Protein AF-A0A953DPJ8-F1 (afdb_monomer_lite)

Secondary structure (DSSP, 8-state):
--------PPPPEEE-GGGTT------TT-EEEEEEEE-GGGT-----S---TTTEEEEEEEEEES-SSTT--EEEEEEEEE---

Foldseek 3Di:
DDDDDDDDDQPAAEAEPVQPPHDDDDDAQGKYKYKYKDFVLVVDDDDDPDQPPPQKDWDDWDWDFPDDDPRGTTITMTMIGGHHD

Radius of gyration: 16.38 Å; chains: 1; bounding box: 31×47×39 Å

Structure (mmCIF, N/CA/C/O backbone):
data_AF-A0A953DPJ8-F1
#
_entry.id   AF-A0A953DPJ8-F1
#
loop_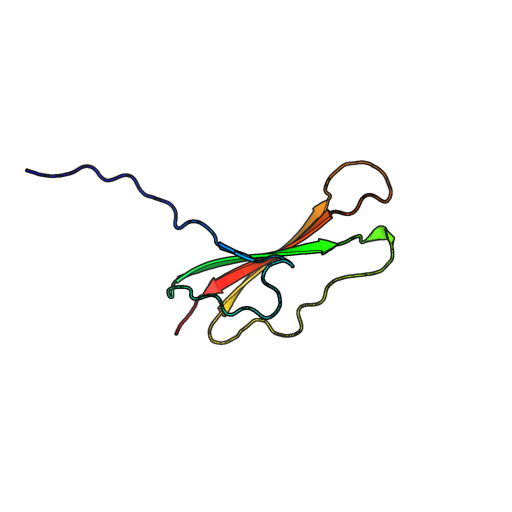
_atom_site.group_PDB
_atom_site.id
_atom_site.type_symbol
_atom_site.label_atom_id
_atom_site.label_alt_id
_atom_site.label_comp_id
_atom_site.label_asym_id
_atom_site.label_entity_id
_atom_site.label_seq_id
_atom_site.pdbx_PDB_ins_code
_atom_site.Cartn_x
_atom_site.Cartn_y
_atom_site.Cartn_z
_atom_site.occupancy
_atom_site.B_iso_or_equiv
_atom_site.auth_seq_id
_atom_site.auth_comp_id
_atom_site.auth_asym_id
_atom_site.auth_atom_id
_atom_site.pdbx_PDB_model_num
ATOM 1 N N . MET A 1 1 ? -17.643 36.841 20.253 1.00 35.00 1 MET A N 1
ATOM 2 C CA . MET A 1 1 ? -18.594 36.785 19.122 1.00 35.00 1 MET A CA 1
ATOM 3 C C . MET A 1 1 ? -17.956 35.968 17.996 1.00 35.00 1 MET A C 1
ATOM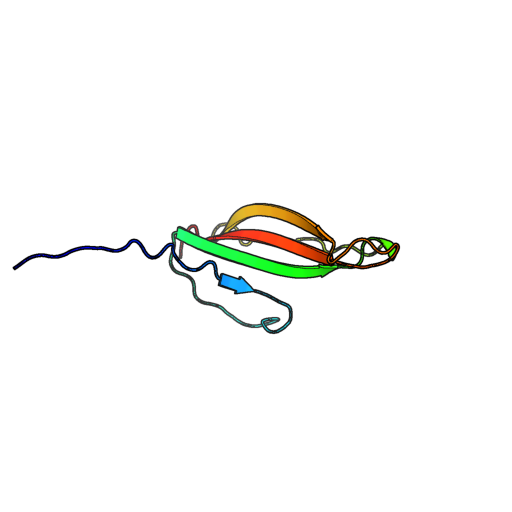 5 O O . MET A 1 1 ? -16.910 36.369 17.513 1.00 35.00 1 MET A O 1
ATOM 9 N N . ALA A 1 2 ? -18.537 34.789 17.729 1.00 37.41 2 ALA A N 1
ATOM 10 C CA . ALA A 1 2 ? -18.513 33.911 16.536 1.00 37.41 2 ALA A CA 1
ATOM 11 C C . ALA A 1 2 ? -17.572 34.254 15.345 1.00 37.41 2 ALA A C 1
ATOM 13 O O . ALA A 1 2 ? -17.708 35.319 14.755 1.00 37.41 2 ALA A O 1
ATOM 14 N N . VAL A 1 3 ? -16.535 33.438 15.071 1.00 53.19 3 VAL A N 1
ATOM 15 C CA . VAL A 1 3 ? -16.383 32.278 14.127 1.00 53.19 3 VAL A CA 1
ATOM 16 C C . VAL A 1 3 ? -16.352 32.563 12.617 1.00 53.19 3 VAL A C 1
ATOM 18 O O . VAL A 1 3 ? -17.301 33.136 12.098 1.00 53.19 3 VAL A O 1
ATOM 21 N N . ARG A 1 4 ? -15.325 32.003 11.933 1.00 42.91 4 ARG A N 1
ATOM 22 C CA . ARG A 1 4 ? -15.361 31.226 10.656 1.00 42.91 4 ARG A CA 1
ATOM 23 C C . ARG A 1 4 ? -14.097 30.332 10.572 1.00 42.91 4 ARG A C 1
ATOM 25 O O . ARG A 1 4 ? -13.008 30.853 10.389 1.00 42.91 4 ARG A O 1
ATOM 32 N N . SER A 1 5 ? -14.133 29.069 11.006 1.00 52.22 5 SER A N 1
ATOM 33 C CA . SER A 1 5 ? -14.196 27.830 10.193 1.00 52.22 5 SER A CA 1
ATOM 34 C C . SER A 1 5 ? -13.494 27.860 8.823 1.00 52.22 5 SER A C 1
ATOM 36 O O . SER A 1 5 ? -14.031 28.416 7.869 1.00 52.22 5 SER A O 1
ATOM 38 N N . GLY A 1 6 ? -12.361 27.153 8.722 1.00 41.00 6 GLY A N 1
ATOM 39 C CA . GLY A 1 6 ? -11.805 26.580 7.491 1.00 41.00 6 GLY A CA 1
ATOM 40 C C . GLY A 1 6 ? -11.592 25.078 7.715 1.00 41.00 6 GLY A C 1
ATOM 41 O O . GLY A 1 6 ? -11.034 24.686 8.733 1.00 41.00 6 GLY A O 1
ATOM 42 N N . LEU A 1 7 ? -12.130 24.237 6.834 1.00 40.69 7 LEU A N 1
ATOM 43 C CA . LEU A 1 7 ? -12.094 22.778 6.948 1.00 40.69 7 LEU A CA 1
ATOM 44 C C . LEU A 1 7 ? -10.689 22.266 6.604 1.00 40.69 7 LEU A C 1
ATOM 46 O O . LEU A 1 7 ? -10.347 22.129 5.430 1.00 40.69 7 LEU A O 1
ATOM 50 N N . GLU A 1 8 ? -9.875 21.976 7.614 1.00 42.88 8 GLU A N 1
ATOM 51 C CA . GLU A 1 8 ? -8.656 21.192 7.429 1.00 42.88 8 GLU A CA 1
ATOM 52 C C . GLU A 1 8 ? -9.093 19.768 7.066 1.00 42.88 8 GLU A C 1
ATOM 54 O O . GLU A 1 8 ? -9.679 19.047 7.874 1.00 42.88 8 GLU A O 1
ATOM 59 N N . THR A 1 9 ? -8.891 19.372 5.808 1.00 47.91 9 THR A N 1
ATOM 60 C CA . THR A 1 9 ? -9.003 17.956 5.429 1.00 47.91 9 THR A CA 1
ATOM 61 C C . THR A 1 9 ? -8.061 17.193 6.362 1.00 47.91 9 THR A C 1
ATOM 63 O O . THR A 1 9 ? -6.917 17.637 6.474 1.00 47.91 9 THR A O 1
ATOM 66 N N . PRO A 1 10 ? -8.474 16.107 7.050 1.00 55.06 10 PRO A N 1
ATOM 67 C CA . PRO A 1 10 ? -7.538 15.376 7.894 1.00 55.06 10 PRO A CA 1
ATOM 68 C C . PRO A 1 10 ? -6.346 14.985 7.022 1.00 55.06 10 PRO A C 1
ATOM 70 O O . PRO A 1 10 ? -6.525 14.331 5.990 1.00 55.06 10 PRO A O 1
ATOM 73 N N . SER A 1 11 ? -5.159 15.475 7.383 1.00 70.75 11 SER A N 1
ATOM 74 C CA . SER A 1 11 ? -3.928 15.186 6.661 1.00 70.75 11 SER A CA 1
ATOM 75 C C . SER A 1 11 ? -3.770 13.670 6.591 1.00 70.75 11 SER A C 1
ATOM 77 O O . SER A 1 11 ? -3.810 12.972 7.603 1.00 70.75 11 SER A O 1
ATOM 79 N N . MET A 1 12 ? -3.686 13.144 5.371 1.00 86.56 12 MET A N 1
ATOM 80 C CA . MET A 1 12 ? -3.487 11.718 5.143 1.00 86.56 12 MET A CA 1
ATOM 81 C C . MET A 1 12 ? -2.081 11.356 5.620 1.00 86.56 12 MET A C 1
ATOM 83 O O . MET A 1 12 ? -1.111 11.929 5.128 1.00 86.56 12 MET A O 1
ATOM 87 N N . LEU A 1 13 ? -1.967 10.436 6.582 1.00 94.69 13 LEU A N 1
ATOM 88 C CA . LEU A 1 13 ? -0.659 9.955 7.021 1.00 94.69 13 LEU A CA 1
ATOM 89 C C . LEU A 1 13 ? -0.029 9.122 5.901 1.00 94.69 13 LEU A C 1
ATOM 91 O O . LEU A 1 13 ? -0.651 8.183 5.408 1.00 94.69 13 LEU A O 1
ATOM 95 N N . THR A 1 14 ? 1.221 9.414 5.564 1.00 96.50 14 THR A N 1
ATOM 96 C CA . THR A 1 14 ? 2.038 8.561 4.700 1.00 96.50 14 THR A CA 1
ATOM 97 C C . THR A 1 14 ? 2.958 7.693 5.553 1.00 96.50 14 THR A C 1
ATOM 99 O O . THR A 1 14 ? 3.700 8.207 6.388 1.00 96.50 14 THR A O 1
ATOM 102 N N . ILE A 1 15 ? 2.907 6.383 5.325 1.00 97.00 15 ILE A N 1
ATOM 103 C CA . ILE A 1 15 ? 3.810 5.380 5.884 1.00 97.00 15 ILE A CA 1
ATOM 104 C C . ILE A 1 15 ? 4.718 4.891 4.757 1.00 97.00 15 ILE A C 1
ATOM 106 O O . ILE A 1 15 ? 4.225 4.429 3.733 1.00 97.00 15 ILE A O 1
ATOM 110 N N . ASP A 1 16 ? 6.029 4.996 4.930 1.00 97.31 16 ASP A N 1
ATOM 111 C CA . ASP A 1 16 ? 7.032 4.508 3.980 1.00 97.31 16 ASP A CA 1
ATOM 112 C C . ASP A 1 16 ? 8.066 3.615 4.684 1.00 97.31 16 ASP A C 1
ATOM 114 O O . ASP A 1 16 ? 7.937 3.313 5.873 1.00 97.31 16 ASP A O 1
ATOM 118 N N . GLU A 1 17 ? 9.094 3.181 3.951 1.00 97.50 17 GLU A N 1
ATOM 119 C CA . GLU A 1 17 ? 10.173 2.334 4.481 1.00 97.50 17 GLU A CA 1
ATOM 120 C C . GLU A 1 17 ? 10.875 2.938 5.713 1.00 97.50 17 GLU A C 1
ATOM 122 O O . GLU A 1 17 ? 11.369 2.201 6.562 1.00 97.50 17 GLU A O 1
ATOM 127 N N . GLY A 1 18 ? 10.890 4.267 5.879 1.00 97.44 18 GLY A N 1
ATOM 128 C CA . GLY A 1 18 ? 11.485 4.925 7.047 1.00 97.44 18 GLY A CA 1
ATOM 129 C C . GLY A 1 18 ? 10.721 4.685 8.356 1.00 97.44 18 GLY A C 1
ATOM 130 O O . GLY A 1 18 ? 11.259 4.913 9.449 1.00 97.44 18 GLY A O 1
ATOM 131 N N . LEU A 1 19 ? 9.475 4.217 8.259 1.00 96.56 19 LEU A N 1
ATOM 132 C CA . LEU A 1 19 ? 8.616 3.850 9.383 1.00 96.56 19 LEU A CA 1
ATOM 133 C C . LEU A 1 19 ? 8.527 2.332 9.596 1.00 96.56 19 LEU A C 1
ATOM 135 O O . LEU A 1 19 ? 7.736 1.897 10.435 1.00 96.56 19 LEU A O 1
ATOM 139 N N . ASP A 1 20 ? 9.348 1.535 8.906 1.00 97.06 20 ASP A N 1
ATOM 140 C CA . ASP A 1 20 ? 9.392 0.087 9.117 1.00 97.06 20 ASP A CA 1
ATOM 141 C C . ASP A 1 20 ? 9.640 -0.272 10.595 1.00 97.06 20 ASP A C 1
ATOM 143 O O . ASP A 1 20 ? 10.421 0.371 11.308 1.00 97.06 20 ASP A O 1
ATOM 147 N N . GLY A 1 21 ? 8.899 -1.271 11.077 1.00 95.56 21 GLY A N 1
ATOM 148 C CA . GLY A 1 21 ? 8.904 -1.722 12.470 1.00 95.56 21 GLY A CA 1
ATOM 149 C C . GLY A 1 21 ? 8.353 -0.726 13.501 1.00 95.56 21 GLY A C 1
ATOM 150 O O . GLY A 1 21 ? 8.385 -1.022 14.698 1.00 95.56 21 GLY A O 1
ATOM 151 N N . ARG A 1 22 ? 7.852 0.449 13.095 1.00 95.94 22 ARG A N 1
ATOM 152 C CA . ARG A 1 22 ? 7.322 1.457 14.027 1.00 95.94 22 ARG A CA 1
ATOM 153 C C . ARG A 1 22 ? 5.823 1.314 14.252 1.00 95.94 22 ARG A C 1
ATOM 155 O O . ARG A 1 22 ? 5.064 0.919 13.374 1.00 95.94 22 ARG A O 1
ATOM 162 N N . VAL A 1 23 ? 5.392 1.733 15.439 1.00 93.88 23 VAL A N 1
ATOM 163 C CA . VAL A 1 23 ? 3.975 1.891 15.774 1.00 93.88 23 VAL A CA 1
ATOM 164 C C . VAL A 1 23 ? 3.566 3.334 15.510 1.00 93.88 23 VAL A C 1
ATOM 166 O O . VAL A 1 23 ? 4.211 4.261 16.004 1.00 93.88 23 VAL A O 1
ATOM 169 N N . VAL A 1 24 ? 2.481 3.524 14.760 1.00 90.56 24 VAL A N 1
ATOM 170 C CA . VAL A 1 24 ? 1.884 4.842 14.527 1.00 90.56 24 VAL A CA 1
ATOM 171 C C . VAL A 1 24 ? 0.462 4.866 15.067 1.00 90.56 24 VAL A C 1
ATOM 173 O O . VAL A 1 24 ? -0.344 3.989 14.770 1.00 90.56 24 VAL A O 1
ATOM 176 N N . THR A 1 25 ? 0.151 5.890 15.857 1.00 91.12 25 THR A N 1
ATOM 177 C CA . THR A 1 25 ? -1.186 6.085 16.421 1.00 91.12 25 THR A CA 1
ATOM 178 C C . THR A 1 25 ? -2.047 6.890 15.455 1.00 91.12 25 THR A C 1
ATOM 180 O O . THR A 1 25 ? -1.681 8.002 15.076 1.00 91.12 25 THR A O 1
ATOM 183 N N . LEU A 1 26 ? -3.220 6.360 15.108 1.00 90.56 26 LEU A N 1
ATOM 184 C CA . LEU A 1 26 ? -4.242 7.060 14.332 1.00 90.56 26 LEU A CA 1
ATOM 185 C C . LEU A 1 26 ? -5.576 7.088 15.088 1.00 90.56 26 LEU A C 1
ATOM 187 O O . LEU A 1 26 ? -5.945 6.092 15.711 1.00 90.56 26 LEU A O 1
ATOM 191 N N . PRO A 1 27 ? -6.339 8.191 15.006 1.00 91.19 27 PRO A N 1
ATOM 192 C CA . PRO A 1 27 ? -7.716 8.197 15.475 1.00 91.19 27 PRO A CA 1
ATOM 193 C C . PRO A 1 27 ? -8.604 7.346 14.557 1.00 91.19 27 PRO A C 1
ATOM 195 O O . PRO A 1 27 ? -8.386 7.280 13.343 1.00 91.19 27 PRO A O 1
ATOM 198 N N . ALA A 1 28 ? -9.663 6.758 15.120 1.00 92.62 28 ALA A N 1
ATOM 199 C CA . ALA A 1 28 ? -10.703 6.106 14.330 1.00 92.62 28 ALA A CA 1
ATOM 200 C C . ALA A 1 28 ? -11.293 7.083 13.294 1.00 92.62 28 ALA A C 1
ATOM 202 O O . ALA A 1 28 ? -11.489 8.271 13.554 1.00 92.62 28 ALA A O 1
ATOM 203 N N . GLY A 1 29 ? -11.548 6.582 12.092 1.00 92.69 29 GLY A N 1
ATOM 204 C CA . GLY A 1 29 ? -11.940 7.358 10.922 1.00 92.69 29 GLY A CA 1
ATOM 205 C C . GLY A 1 29 ? -10.781 8.016 10.167 1.00 92.69 29 GLY A C 1
ATOM 206 O O . GLY A 1 29 ? -11.000 8.447 9.030 1.00 92.69 29 GLY A O 1
ATOM 207 N N . GLY A 1 30 ? -9.577 8.071 10.748 1.00 93.75 30 GLY A N 1
ATOM 208 C CA . GLY A 1 30 ? -8.381 8.608 10.107 1.00 93.75 30 GLY A CA 1
ATOM 209 C C . GLY A 1 30 ? -7.963 7.802 8.875 1.00 93.75 30 GLY A C 1
ATOM 210 O O . GLY A 1 30 ? -8.255 6.612 8.763 1.00 93.75 30 GLY A O 1
ATOM 211 N N . ARG A 1 31 ? -7.308 8.467 7.920 1.00 95.38 31 ARG A N 1
ATOM 212 C CA . ARG A 1 31 ? -6.858 7.861 6.659 1.00 95.38 31 ARG A CA 1
ATOM 213 C C . ARG A 1 31 ? -5.343 7.848 6.601 1.00 95.38 31 ARG A C 1
ATOM 215 O O . ARG A 1 31 ? -4.705 8.835 6.969 1.00 95.38 31 ARG A O 1
ATOM 222 N N . PHE A 1 32 ? -4.795 6.760 6.086 1.00 96.44 32 PHE A N 1
ATOM 223 C CA . PHE A 1 32 ? -3.368 6.637 5.847 1.00 96.44 32 PHE A CA 1
ATOM 224 C C . PHE A 1 32 ? -3.100 5.876 4.553 1.00 96.44 32 PHE A C 1
ATOM 226 O O . PHE A 1 32 ? -3.956 5.143 4.050 1.00 96.44 32 PHE A O 1
ATOM 233 N N . GLU A 1 33 ? -1.910 6.069 4.010 1.00 97.44 33 GLU A N 1
ATOM 234 C CA . GLU A 1 33 ? -1.401 5.309 2.881 1.00 97.44 33 GLU A CA 1
ATOM 235 C C . GLU A 1 33 ? -0.037 4.713 3.207 1.00 97.44 33 GLU A C 1
ATOM 237 O O . GLU A 1 33 ? 0.786 5.351 3.858 1.00 97.44 33 GLU A O 1
ATOM 242 N N . ILE A 1 34 ? 0.195 3.491 2.741 1.00 97.56 34 ILE A N 1
ATOM 243 C CA . ILE A 1 34 ? 1.508 2.851 2.745 1.00 97.56 34 ILE A CA 1
ATOM 244 C C . ILE A 1 34 ? 2.090 3.037 1.346 1.00 97.56 34 ILE A C 1
ATOM 246 O O . ILE A 1 34 ? 1.451 2.648 0.369 1.00 97.56 34 ILE A O 1
ATOM 250 N N . ARG A 1 35 ? 3.275 3.639 1.246 1.00 97.94 35 ARG A N 1
ATOM 251 C CA . ARG A 1 35 ? 3.988 3.939 0.001 1.00 97.94 35 ARG A CA 1
ATOM 252 C C . ARG A 1 35 ? 5.346 3.253 0.012 1.00 97.94 35 ARG A C 1
ATOM 254 O O . ARG A 1 35 ? 6.241 3.677 0.736 1.00 97.94 35 ARG A O 1
ATOM 261 N N . LEU A 1 36 ? 5.519 2.240 -0.827 1.00 98.31 36 LEU A N 1
ATOM 262 C CA . LEU A 1 36 ? 6.791 1.527 -0.957 1.00 98.31 36 LEU A CA 1
ATOM 263 C C . LEU A 1 36 ? 7.329 1.660 -2.375 1.00 98.31 36 LEU A C 1
ATOM 265 O O . LEU A 1 36 ? 6.566 1.642 -3.345 1.00 98.31 36 LEU A O 1
ATOM 269 N N . ALA A 1 37 ? 8.646 1.801 -2.506 1.00 97.88 37 ALA A N 1
ATOM 270 C CA . ALA A 1 37 ? 9.278 1.786 -3.814 1.00 97.88 37 ALA A CA 1
ATOM 271 C C . ALA A 1 37 ? 9.080 0.408 -4.458 1.00 97.88 37 ALA A C 1
ATOM 273 O O . ALA A 1 37 ? 9.296 -0.628 -3.833 1.00 97.88 37 ALA A O 1
ATOM 274 N N . GLU A 1 38 ? 8.662 0.384 -5.719 1.00 98.06 38 GLU A N 1
ATOM 275 C CA . GLU A 1 38 ? 8.492 -0.854 -6.477 1.00 98.06 38 GLU A CA 1
ATOM 276 C C . GLU A 1 38 ? 9.061 -0.667 -7.881 1.00 98.06 38 GLU A C 1
ATOM 278 O O . GLU A 1 38 ? 8.825 0.353 -8.528 1.00 98.06 38 GLU A O 1
ATOM 283 N N . ASN A 1 39 ? 9.792 -1.661 -8.388 1.00 97.69 39 ASN A N 1
ATOM 284 C CA . ASN A 1 39 ? 10.145 -1.709 -9.803 1.00 97.69 39 ASN A CA 1
ATOM 285 C C . ASN A 1 39 ? 9.543 -2.956 -10.466 1.00 97.69 39 ASN A C 1
ATOM 287 O O . ASN A 1 39 ? 10.195 -3.994 -10.514 1.00 97.69 39 ASN A O 1
ATOM 291 N N . PRO A 1 40 ? 8.341 -2.844 -11.054 1.00 94.69 40 PRO A N 1
ATOM 292 C CA . PRO A 1 40 ? 7.666 -3.940 -11.747 1.00 94.69 40 PRO A CA 1
ATOM 293 C C . PRO A 1 40 ? 8.491 -4.630 -12.834 1.00 94.69 40 PRO A C 1
ATOM 295 O O . PRO A 1 40 ? 8.260 -5.795 -13.151 1.00 94.69 40 PRO A O 1
ATOM 298 N N . THR A 1 41 ? 9.431 -3.899 -13.442 1.00 95.69 41 THR A N 1
ATOM 299 C CA . THR A 1 41 ? 10.210 -4.377 -14.591 1.00 95.69 41 THR A CA 1
ATOM 300 C C . THR A 1 41 ? 11.255 -5.423 -14.212 1.00 95.69 41 THR A C 1
ATOM 302 O O . THR A 1 41 ? 11.730 -6.147 -15.081 1.00 95.69 41 THR A O 1
ATOM 305 N N . THR A 1 42 ? 11.575 -5.555 -12.921 1.00 96.62 42 THR A N 1
ATOM 306 C CA . THR A 1 42 ? 12.476 -6.594 -12.405 1.00 96.62 42 THR A CA 1
ATOM 307 C C . THR A 1 42 ? 11.754 -7.912 -12.112 1.00 96.62 42 THR A C 1
ATOM 309 O O . THR A 1 42 ? 12.403 -8.892 -11.759 1.00 96.62 42 THR A O 1
ATOM 312 N N . GLY A 1 43 ? 10.421 -7.948 -12.235 1.00 96.50 43 GLY A N 1
ATOM 313 C CA . GLY A 1 43 ? 9.592 -9.101 -11.875 1.00 96.50 43 GLY A CA 1
ATOM 314 C C . GLY A 1 43 ? 9.228 -9.186 -10.387 1.00 96.50 43 GLY A C 1
ATOM 315 O O . GLY A 1 43 ? 8.454 -10.064 -10.013 1.00 96.50 43 GLY A O 1
ATOM 316 N N . PHE A 1 44 ? 9.725 -8.275 -9.546 1.00 96.62 44 PHE A N 1
ATOM 317 C CA . PHE A 1 44 ? 9.394 -8.219 -8.120 1.00 96.62 44 PHE A CA 1
ATOM 318 C C . PHE A 1 44 ? 8.169 -7.338 -7.859 1.00 96.62 44 PHE A C 1
ATOM 320 O O . PHE A 1 44 ? 7.991 -6.295 -8.492 1.00 96.62 44 PHE A O 1
ATOM 327 N N . ARG A 1 45 ? 7.334 -7.761 -6.905 1.00 96.50 45 ARG A N 1
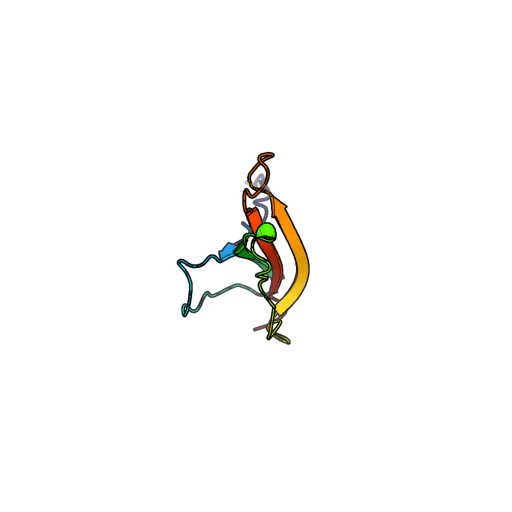ATOM 328 C CA . ARG A 1 45 ? 6.120 -7.065 -6.463 1.00 96.50 45 ARG A CA 1
ATOM 329 C C . ARG A 1 45 ? 6.010 -7.124 -4.955 1.00 96.50 45 ARG A C 1
ATOM 331 O O . ARG A 1 45 ? 6.354 -8.145 -4.358 1.00 96.50 45 ARG A O 1
ATOM 338 N N . TRP A 1 46 ? 5.468 -6.071 -4.366 1.00 97.44 46 TRP A N 1
ATOM 339 C CA . TRP A 1 46 ? 4.995 -6.156 -2.997 1.00 97.44 46 TRP A CA 1
ATOM 340 C C . TRP A 1 46 ? 3.672 -6.913 -2.920 1.00 97.44 46 TRP A C 1
ATOM 342 O O . TRP A 1 46 ? 2.848 -6.865 -3.834 1.00 97.44 46 TRP A O 1
ATOM 352 N N . MET A 1 47 ? 3.471 -7.605 -1.804 1.00 96.19 47 MET A N 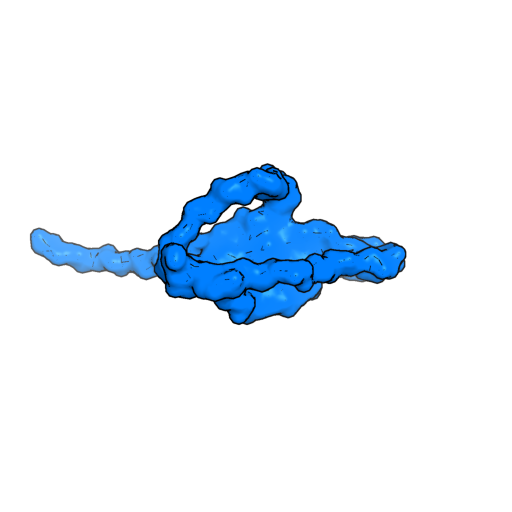1
ATOM 353 C CA . MET A 1 47 ? 2.253 -8.346 -1.512 1.00 96.19 47 MET A CA 1
ATOM 354 C C . MET A 1 47 ? 1.784 -7.989 -0.108 1.00 96.19 47 MET A C 1
ATOM 356 O O . MET A 1 47 ? 2.545 -8.107 0.853 1.00 96.19 47 MET A O 1
ATOM 360 N N . LEU A 1 48 ? 0.527 -7.571 0.010 1.00 95.44 48 LEU A N 1
ATOM 361 C CA . LEU A 1 48 ? -0.091 -7.317 1.302 1.00 95.44 48 LEU A CA 1
ATOM 362 C C . LEU A 1 48 ? -0.460 -8.655 1.955 1.00 95.44 48 LEU A C 1
ATOM 364 O O . LEU A 1 48 ? -1.347 -9.358 1.477 1.00 95.44 48 LEU A O 1
ATOM 368 N N . LEU A 1 49 ? 0.234 -9.016 3.036 1.00 96.31 49 LEU A N 1
ATOM 369 C CA . LEU A 1 49 ? -0.008 -10.273 3.759 1.00 96.31 49 LEU A CA 1
ATOM 370 C C . LEU A 1 49 ? -1.109 -10.152 4.822 1.00 96.31 49 LEU A C 1
ATOM 372 O O . LEU A 1 49 ? -1.758 -11.142 5.148 1.00 96.31 49 LEU A O 1
ATOM 376 N N . ALA A 1 50 ? -1.312 -8.950 5.363 1.00 95.25 50 ALA A N 1
ATOM 377 C CA . ALA A 1 50 ? -2.347 -8.644 6.342 1.00 95.25 50 ALA A CA 1
ATOM 378 C C . ALA A 1 50 ? -2.869 -7.222 6.109 1.00 95.25 50 ALA A C 1
ATOM 380 O O . ALA A 1 50 ? -2.088 -6.295 5.908 1.00 95.25 50 ALA A O 1
ATOM 381 N N . ASP A 1 51 ? -4.186 -7.052 6.156 1.00 94.50 51 ASP A N 1
ATOM 382 C CA . ASP A 1 51 ? -4.882 -5.788 5.885 1.00 94.50 51 ASP A CA 1
ATOM 383 C C . ASP A 1 51 ? -5.185 -4.962 7.148 1.00 94.50 51 ASP A C 1
ATOM 385 O O . ASP A 1 51 ? -5.769 -3.880 7.074 1.00 94.50 51 ASP A O 1
ATOM 389 N N . GLY A 1 52 ? -4.778 -5.467 8.315 1.00 93.38 52 GLY A N 1
ATOM 390 C CA . GLY A 1 52 ? -5.001 -4.818 9.603 1.00 93.38 52 GLY A CA 1
ATOM 391 C C . GLY A 1 52 ? -6.439 -4.929 10.113 1.00 93.38 52 GLY A C 1
ATOM 392 O O . GLY A 1 52 ? -6.799 -4.226 11.065 1.00 93.38 52 GLY A O 1
ATOM 393 N N . ALA A 1 53 ? -7.273 -5.793 9.526 1.00 94.38 53 ALA A N 1
ATOM 394 C CA . ALA A 1 53 ? -8.600 -6.047 10.054 1.00 94.38 53 ALA A CA 1
ATOM 395 C C . ALA A 1 53 ? -8.523 -6.611 11.492 1.00 94.38 53 ALA A C 1
ATOM 397 O O . ALA A 1 53 ? -7.642 -7.408 11.820 1.00 94.38 53 ALA A O 1
ATOM 398 N N . PRO A 1 54 ? -9.452 -6.218 12.375 1.00 94.81 54 PRO A N 1
ATOM 399 C CA . PRO A 1 54 ? -10.600 -5.360 12.100 1.00 94.81 54 PRO A CA 1
ATOM 400 C C . PRO A 1 54 ? -10.373 -3.886 12.481 1.00 94.81 54 PRO A C 1
ATOM 402 O O . PRO A 1 54 ? -11.345 -3.140 12.579 1.00 94.81 54 PRO A O 1
ATOM 405 N N . GLY A 1 55 ? -9.134 -3.493 12.794 1.00 94.56 55 GLY A N 1
ATOM 406 C CA . GLY A 1 55 ? -8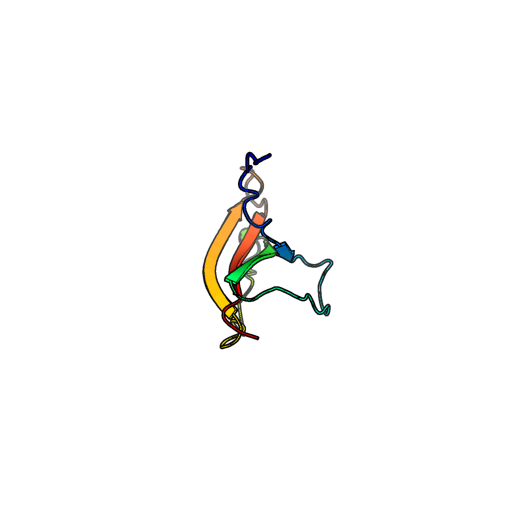.780 -2.125 13.187 1.00 94.56 55 GLY A CA 1
ATOM 407 C C . GLY A 1 55 ? -8.629 -1.186 11.990 1.00 94.56 55 GLY A C 1
ATOM 408 O O . GLY A 1 55 ? -8.870 0.013 12.115 1.00 94.56 55 GLY A O 1
ATOM 409 N N . CYS A 1 56 ? -8.297 -1.730 10.819 1.00 95.88 56 CYS A N 1
ATOM 410 C CA . CYS A 1 56 ? -8.193 -1.010 9.555 1.00 95.88 56 CYS A CA 1
ATOM 411 C C . CYS A 1 56 ? -9.132 -1.597 8.496 1.00 95.88 56 CYS A C 1
ATOM 413 O O . CYS A 1 56 ? -9.435 -2.788 8.497 1.00 95.88 56 CYS A O 1
ATOM 415 N N . GLU A 1 57 ? -9.563 -0.738 7.580 1.00 96.94 57 GLU A N 1
ATOM 416 C CA . GLU A 1 57 ? -10.345 -1.075 6.394 1.00 96.94 57 GLU A CA 1
ATOM 417 C C . GLU A 1 57 ? -9.551 -0.681 5.138 1.00 96.94 57 GLU A C 1
ATOM 419 O O . GLU A 1 57 ? -9.152 0.488 5.015 1.00 96.94 57 GLU A O 1
ATOM 424 N N . PRO A 1 58 ? -9.326 -1.607 4.189 1.00 97.06 58 PRO A N 1
ATOM 425 C CA . PRO A 1 58 ? -8.758 -1.282 2.885 1.00 97.06 58 PRO A CA 1
ATOM 426 C C . PRO A 1 58 ? -9.637 -0.291 2.119 1.00 97.06 58 PRO A C 1
ATOM 428 O O . PRO A 1 58 ? -10.852 -0.452 2.026 1.00 97.06 58 PRO A O 1
ATOM 431 N N . ALA A 1 59 ? -9.010 0.720 1.528 1.00 96.75 59 ALA A N 1
ATOM 432 C CA . ALA A 1 59 ? -9.666 1.752 0.727 1.00 96.75 59 ALA A CA 1
ATOM 433 C C . ALA A 1 59 ? -9.129 1.832 -0.713 1.00 96.75 59 ALA A C 1
ATOM 435 O O . ALA A 1 59 ? -9.750 2.471 -1.562 1.00 96.75 59 ALA A O 1
ATOM 436 N N . GLY A 1 60 ? -7.988 1.204 -1.010 1.00 97.00 60 GLY A N 1
ATOM 437 C CA . GLY A 1 60 ? -7.473 1.082 -2.371 1.00 97.00 60 GLY A CA 1
ATOM 438 C C . GLY A 1 60 ? -6.048 0.543 -2.439 1.00 97.00 60 GLY A C 1
ATOM 439 O O . GLY A 1 60 ? -5.329 0.532 -1.446 1.00 97.00 60 GLY A O 1
ATOM 440 N N . ASP A 1 61 ? -5.651 0.144 -3.639 1.00 97.88 61 ASP A N 1
ATOM 441 C CA . ASP A 1 61 ? -4.335 -0.388 -3.997 1.00 97.88 61 ASP A CA 1
ATOM 442 C C . ASP A 1 61 ? -3.997 0.154 -5.396 1.00 97.88 61 ASP A C 1
ATOM 444 O O . ASP A 1 61 ? -4.881 0.267 -6.255 1.00 97.88 61 ASP A O 1
ATOM 448 N N . GLY A 1 62 ? -2.751 0.558 -5.620 1.00 96.94 62 GLY A N 1
ATOM 449 C CA . GLY A 1 62 ? -2.261 0.758 -6.972 1.00 96.94 62 GLY A CA 1
ATOM 450 C C . GLY A 1 62 ? -0.791 1.134 -7.052 1.00 96.94 62 GLY A C 1
ATOM 451 O O . GLY A 1 62 ? -0.180 1.619 -6.105 1.00 96.94 62 GLY A O 1
ATOM 452 N N . PHE A 1 63 ? -0.239 0.990 -8.251 1.00 96.88 63 PHE A N 1
ATOM 453 C CA . PHE A 1 63 ? 1.124 1.388 -8.576 1.00 96.88 63 PHE A CA 1
ATOM 454 C C . PHE A 1 63 ? 1.134 2.681 -9.399 1.00 96.88 63 PHE A C 1
ATOM 456 O O . PHE A 1 63 ? 0.387 2.821 -10.366 1.00 96.88 63 PHE A O 1
ATOM 463 N N . THR A 1 64 ? 2.011 3.619 -9.042 1.00 95.62 64 THR A N 1
ATOM 464 C CA . THR A 1 64 ? 2.260 4.850 -9.805 1.00 95.62 64 THR A CA 1
ATOM 465 C C . THR A 1 64 ? 3.699 4.862 -10.299 1.00 95.62 64 THR A C 1
ATOM 467 O O . THR A 1 64 ? 4.626 4.891 -9.493 1.00 95.62 64 THR A O 1
ATOM 470 N N . ALA A 1 65 ? 3.897 4.869 -11.619 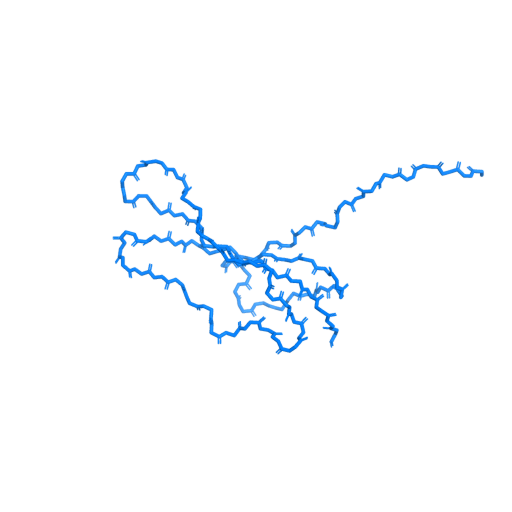1.00 95.50 65 ALA A N 1
ATOM 471 C CA . ALA A 1 65 ? 5.227 5.008 -12.209 1.00 95.50 65 ALA A CA 1
ATOM 472 C C . ALA A 1 65 ? 5.828 6.387 -11.883 1.00 95.50 65 ALA A C 1
ATOM 474 O O . ALA A 1 65 ? 5.148 7.406 -12.005 1.00 95.50 65 ALA A O 1
ATOM 475 N N . SER A 1 66 ? 7.113 6.435 -11.522 1.00 93.06 66 SER A N 1
ATOM 476 C CA . SER A 1 66 ? 7.801 7.697 -11.185 1.00 93.06 66 SER A CA 1
ATOM 477 C C . SER A 1 66 ? 8.308 8.463 -12.415 1.00 93.06 66 SER A C 1
ATOM 479 O O . SER A 1 66 ? 8.972 9.491 -12.285 1.00 93.06 66 SER A O 1
ATOM 481 N N . GLY A 1 67 ? 8.035 7.969 -13.621 1.00 92.00 67 GLY A N 1
ATOM 482 C CA . GLY A 1 67 ? 8.382 8.629 -14.873 1.00 92.00 67 GLY A CA 1
ATOM 483 C C . GLY A 1 67 ? 8.067 7.763 -16.087 1.00 92.00 67 GLY A C 1
ATOM 484 O O . GLY A 1 67 ? 7.339 6.778 -15.993 1.00 92.00 67 GLY A O 1
ATOM 485 N N . THR A 1 68 ? 8.593 8.164 -17.242 1.00 92.69 68 THR A N 1
ATOM 486 C CA . THR A 1 68 ? 8.242 7.588 -18.552 1.00 92.69 68 THR A CA 1
ATOM 487 C C . THR A 1 68 ? 9.351 6.740 -19.169 1.00 92.69 68 THR A C 1
ATOM 489 O O . THR A 1 68 ? 9.170 6.190 -20.255 1.00 92.69 68 THR A O 1
ATOM 492 N N . ARG A 1 69 ? 10.517 6.637 -18.518 1.00 95.75 69 ARG A N 1
ATOM 493 C CA . ARG A 1 69 ? 11.647 5.882 -19.069 1.00 95.75 69 ARG A CA 1
ATOM 494 C C . ARG A 1 69 ? 11.398 4.377 -18.917 1.00 95.75 69 ARG A C 1
ATOM 496 O O . ARG A 1 69 ? 11.017 3.945 -17.828 1.00 95.75 69 ARG A O 1
ATOM 503 N N . PRO A 1 70 ? 11.663 3.562 -19.954 1.00 93.31 70 PRO A N 1
ATOM 504 C CA . PRO A 1 70 ? 11.621 2.110 -19.819 1.00 93.31 70 PRO A CA 1
ATOM 505 C C . PRO A 1 70 ? 12.506 1.632 -18.662 1.00 93.31 70 PRO A C 1
ATOM 507 O O . PRO A 1 70 ? 13.620 2.124 -18.488 1.00 93.31 70 PRO A O 1
ATOM 510 N N . GLY A 1 71 ? 12.005 0.693 -17.858 1.00 94.12 71 GLY A N 1
ATOM 511 C CA . GLY A 1 71 ? 12.729 0.163 -16.694 1.00 94.12 71 GLY A CA 1
ATOM 512 C C . GLY A 1 71 ? 12.677 1.039 -15.436 1.00 94.12 71 GLY A C 1
ATOM 513 O O . GLY A 1 71 ? 13.127 0.603 -14.375 1.00 94.12 71 GLY A O 1
ATOM 514 N N . GLN A 1 72 ? 12.138 2.261 -15.517 1.00 96.12 72 GLN A N 1
ATOM 515 C CA . GLN A 1 72 ? 11.995 3.127 -14.353 1.00 96.12 72 GLN A CA 1
ATOM 516 C C . GLN A 1 72 ? 10.936 2.561 -13.402 1.00 96.12 72 GLN A C 1
ATOM 518 O O . GLN A 1 72 ? 9.818 2.247 -13.809 1.00 96.12 72 GLN A O 1
ATOM 523 N N . GLY A 1 73 ? 11.300 2.447 -12.125 1.00 96.75 73 GLY A N 1
ATOM 524 C CA . GLY A 1 73 ? 10.371 2.047 -11.078 1.00 96.75 73 GLY A CA 1
ATOM 525 C C . GLY A 1 73 ? 9.326 3.119 -10.758 1.00 96.75 73 GLY A C 1
ATOM 526 O O . GLY A 1 73 ? 9.183 4.150 -11.422 1.00 96.75 73 GLY A O 1
ATOM 527 N N . GLY A 1 74 ? 8.596 2.868 -9.689 1.00 97.62 74 GLY A N 1
ATOM 528 C CA . GLY A 1 74 ? 7.533 3.714 -9.188 1.00 97.62 74 GLY A CA 1
ATOM 529 C C . GLY A 1 74 ? 7.294 3.471 -7.710 1.00 97.62 74 GLY A C 1
ATOM 530 O O . GLY A 1 74 ? 8.171 2.990 -6.993 1.00 97.62 74 GLY A O 1
ATOM 531 N N . ILE A 1 75 ? 6.088 3.800 -7.272 1.00 98.25 75 ILE A N 1
ATOM 532 C CA . ILE A 1 75 ? 5.632 3.613 -5.901 1.00 98.25 75 ILE A CA 1
ATOM 533 C C . ILE A 1 75 ? 4.380 2.741 -5.925 1.00 98.25 75 ILE A C 1
ATOM 535 O O . ILE A 1 75 ? 3.417 3.059 -6.627 1.00 98.25 75 ILE A O 1
ATOM 539 N N . HIS A 1 76 ? 4.388 1.668 -5.144 1.00 98.50 76 HIS A N 1
ATOM 540 C CA . HIS A 1 76 ? 3.185 0.932 -4.783 1.00 98.50 76 HIS A CA 1
ATOM 541 C C . HIS A 1 76 ? 2.502 1.652 -3.617 1.00 98.50 76 HIS A C 1
ATOM 543 O O . HIS A 1 76 ? 3.164 2.026 -2.648 1.00 98.50 76 HIS A O 1
ATOM 549 N N . VAL A 1 77 ? 1.196 1.886 -3.726 1.00 98.00 77 VAL A N 1
ATOM 550 C CA . VAL A 1 77 ? 0.398 2.621 -2.745 1.00 98.00 77 VAL A CA 1
ATOM 551 C C . VAL A 1 77 ? -0.810 1.797 -2.321 1.00 98.00 77 VAL A C 1
ATOM 553 O O . VAL A 1 77 ? -1.729 1.602 -3.116 1.00 98.00 77 VAL A O 1
ATOM 556 N N . TRP A 1 78 ? -0.870 1.420 -1.047 1.00 98.38 78 TRP A N 1
ATOM 557 C CA . TRP A 1 78 ? -2.114 0.969 -0.416 1.00 98.38 78 TRP A CA 1
ATOM 558 C C . TRP A 1 78 ? -2.717 2.103 0.392 1.00 98.38 78 TRP A C 1
ATOM 560 O O . TRP A 1 78 ? -2.004 2.857 1.049 1.00 98.38 78 TRP A O 1
ATOM 570 N N . ARG A 1 79 ? -4.039 2.221 0.368 1.00 97.69 79 ARG A N 1
ATOM 571 C CA . ARG A 1 79 ? -4.799 3.230 1.108 1.00 97.69 79 ARG A CA 1
ATOM 572 C C . ARG A 1 79 ? -5.716 2.530 2.085 1.00 97.69 79 ARG A C 1
ATOM 574 O O . ARG A 1 79 ? -6.394 1.577 1.712 1.00 97.69 79 ARG A O 1
ATOM 581 N N . PHE A 1 80 ? -5.783 3.056 3.297 1.00 97.38 80 PHE A N 1
ATOM 582 C CA . PHE A 1 80 ? -6.570 2.491 4.381 1.00 97.38 80 PHE A CA 1
ATOM 583 C C . PHE A 1 80 ? -7.318 3.572 5.150 1.00 97.38 80 PHE A C 1
ATOM 585 O O . PHE A 1 80 ? -6.983 4.765 5.128 1.00 97.38 80 PHE A O 1
ATOM 592 N N . ARG A 1 81 ? -8.328 3.119 5.883 1.00 96.00 81 ARG A N 1
ATOM 593 C CA . ARG A 1 81 ? -9.018 3.885 6.911 1.00 96.00 81 ARG A CA 1
ATOM 594 C C . ARG A 1 81 ? -8.908 3.147 8.240 1.00 96.00 81 ARG A C 1
ATOM 596 O O . ARG A 1 81 ? -9.190 1.957 8.302 1.00 96.00 81 ARG A O 1
ATOM 603 N N . ALA A 1 82 ? -8.547 3.850 9.306 1.00 95.38 82 ALA A N 1
ATOM 604 C CA . ALA A 1 82 ? -8.674 3.322 10.659 1.00 95.38 82 ALA A CA 1
ATOM 605 C C . ALA A 1 82 ? -10.168 3.196 10.993 1.00 95.38 82 ALA A C 1
ATOM 607 O O . ALA A 1 82 ? -10.900 4.186 10.949 1.00 95.38 82 ALA A O 1
ATOM 608 N N . ALA A 1 83 ? -10.637 1.991 11.288 1.00 93.38 83 ALA A N 1
ATOM 609 C CA . ALA A 1 83 ? -12.047 1.701 11.522 1.00 93.38 83 ALA A CA 1
ATOM 610 C C . ALA A 1 83 ? -12.407 1.825 13.004 1.00 93.38 83 ALA A C 1
ATOM 612 O O . ALA A 1 83 ? -13.380 2.495 13.357 1.00 93.38 83 ALA A O 1
ATOM 613 N N . ARG A 1 84 ? -11.600 1.215 13.879 1.00 87.12 84 ARG A N 1
ATOM 614 C CA . ARG A 1 84 ? -11.843 1.169 15.324 1.00 87.12 84 ARG A CA 1
ATOM 615 C C . ARG A 1 84 ? -10.546 1.036 16.135 1.00 87.12 84 ARG A C 1
ATOM 617 O O . ARG A 1 84 ? -9.570 0.534 15.579 1.00 87.12 84 ARG A O 1
ATOM 624 N N . PRO A 1 85 ? -10.547 1.490 17.405 1.00 75.38 85 PRO A N 1
ATOM 625 C CA . PRO A 1 85 ? -9.476 1.207 18.360 1.00 75.38 85 PRO A CA 1
ATOM 626 C C . PRO A 1 85 ? -9.314 -0.289 18.643 1.00 75.38 85 PRO A C 1
ATOM 628 O O . PRO A 1 85 ? -10.319 -1.031 18.509 1.00 75.38 85 PRO A O 1
#

Sequence (85 aa):
MAVRSGLETPSMLTIDEGLDGRVVTLPAGGRFEIRLAENPTTGFRWMLLADGAPGCEPAGDGFTASGTRPGQGGIHVWRFRAARP

pLDDT: mean 89.02, std 16.8, range [35.0, 98.5]